Protein AF-A0A0S2FHP7-F1 (afdb_monomer_lite)

Sequence (54 aa):
MPQTLDLDRLKREGWRQQGLLVVSAEDSRLDWVERQLLNQIAERLYGKREHAHG

Foldseek 3Di:
DPPPPPVVVVQVCCCVPVVDHDDDLVPPVDDPVRSVVVQVVCCVVPNHPPPPPD

Organism: Lysobacter antibioticus (NCBI:txid84531)

Radius of gyration: 13.9 Å; chains: 1; bounding box: 36×30×36 Å

Structure (mmCIF, N/CA/C/O backbone):
data_AF-A0A0S2FHP7-F1
#
_entry.id   AF-A0A0S2FHP7-F1
#
loop_
_atom_site.group_PDB
_atom_site.id
_atom_site.type_symbol
_atom_site.label_atom_id
_atom_site.label_alt_id
_atom_site.label_comp_id
_atom_site.label_asym_id
_atom_site.label_entity_id
_atom_site.label_seq_id
_atom_site.pdbx_PDB_ins_code
_atom_site.Cartn_x
_atom_site.Cartn_y
_atom_site.Cartn_z
_atom_site.occupancy
_atom_site.B_iso_or_equiv
_atom_site.auth_seq_id
_atom_site.auth_comp_id
_atom_site.auth_asym_id
_atom_site.auth_atom_id
_atom_site.pdbx_PDB_model_num
ATOM 1 N N . MET A 1 1 ? 26.279 16.450 -5.946 1.00 49.16 1 MET A N 1
ATOM 2 C CA . MET A 1 1 ? 26.261 14.982 -5.783 1.00 49.16 1 MET A CA 1
ATOM 3 C C . MET A 1 1 ? 24.802 14.572 -5.663 1.00 49.16 1 MET A C 1
ATOM 5 O O . MET A 1 1 ? 24.161 15.113 -4.765 1.00 49.16 1 MET A O 1
ATOM 9 N N . PRO A 1 2 ? 24.226 13.738 -6.549 1.00 52.06 2 PRO A N 1
ATOM 10 C CA . PRO A 1 2 ? 22.904 13.190 -6.280 1.00 52.06 2 PRO A CA 1
ATOM 11 C C . PRO A 1 2 ? 23.037 12.368 -4.999 1.00 52.06 2 PRO A C 1
ATOM 13 O O . PRO A 1 2 ? 23.815 11.420 -4.935 1.00 52.06 2 PRO A O 1
ATOM 16 N N . GLN A 1 3 ? 22.376 12.817 -3.938 1.00 61.25 3 GLN A N 1
ATOM 17 C CA . GLN A 1 3 ? 22.271 12.038 -2.719 1.00 61.25 3 GLN A CA 1
ATOM 18 C C . GLN A 1 3 ? 21.388 10.861 -3.101 1.00 61.25 3 GLN A C 1
ATOM 20 O O . GLN A 1 3 ? 20.190 11.058 -3.304 1.00 61.25 3 GLN A O 1
ATOM 25 N N . THR A 1 4 ? 21.976 9.683 -3.310 1.00 62.16 4 THR A N 1
ATOM 26 C CA . THR A 1 4 ? 21.220 8.443 -3.470 1.00 62.16 4 THR A CA 1
ATOM 27 C C . THR A 1 4 ? 20.424 8.296 -2.186 1.00 62.16 4 THR A C 1
ATOM 29 O O . THR A 1 4 ? 20.960 7.882 -1.161 1.00 62.16 4 THR A O 1
ATOM 32 N N . LEU A 1 5 ? 19.193 8.807 -2.197 1.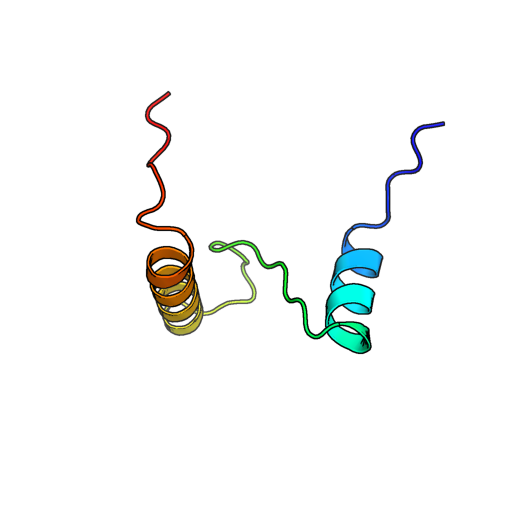00 65.81 5 LEU A N 1
ATOM 33 C CA . LEU A 1 5 ? 18.295 8.774 -1.063 1.00 65.81 5 LEU A CA 1
ATOM 34 C C . LEU A 1 5 ? 18.215 7.306 -0.679 1.00 65.81 5 LEU A C 1
ATOM 36 O O . LEU A 1 5 ? 17.831 6.490 -1.517 1.00 65.81 5 LEU A O 1
ATOM 40 N N . ASP A 1 6 ? 18.687 6.971 0.520 1.00 76.44 6 ASP A N 1
ATOM 41 C CA . ASP A 1 6 ? 18.736 5.591 0.980 1.00 76.44 6 ASP A CA 1
ATOM 42 C C . ASP A 1 6 ? 17.292 5.085 1.045 1.00 76.44 6 ASP A C 1
ATOM 44 O O . ASP A 1 6 ? 16.524 5.406 1.957 1.00 76.44 6 ASP A O 1
ATOM 48 N N . LEU A 1 7 ? 16.873 4.425 -0.034 1.00 73.50 7 LEU A N 1
ATOM 49 C CA . LEU A 1 7 ? 15.470 4.157 -0.322 1.00 73.50 7 LEU A CA 1
ATOM 50 C C . LEU A 1 7 ? 14.897 3.205 0.730 1.00 73.50 7 LEU A C 1
ATOM 52 O O . LEU A 1 7 ? 13.735 3.313 1.115 1.00 73.50 7 LEU A O 1
ATOM 56 N N . ASP A 1 8 ? 15.741 2.305 1.229 1.00 75.31 8 ASP A N 1
ATOM 57 C CA . ASP A 1 8 ? 15.451 1.400 2.331 1.00 75.31 8 ASP A CA 1
ATOM 58 C C . ASP A 1 8 ? 15.243 2.143 3.650 1.00 75.31 8 ASP A C 1
ATOM 60 O O . ASP A 1 8 ? 14.284 1.848 4.373 1.00 75.31 8 ASP A O 1
ATOM 64 N N . ARG A 1 9 ? 16.077 3.144 3.957 1.00 78.94 9 ARG A N 1
ATOM 65 C CA . ARG A 1 9 ? 15.863 4.013 5.116 1.00 78.94 9 ARG A CA 1
ATOM 66 C C . ARG A 1 9 ? 14.559 4.794 4.993 1.00 78.94 9 ARG A C 1
ATOM 68 O O . ARG A 1 9 ? 13.785 4.792 5.947 1.00 78.94 9 ARG A O 1
ATOM 75 N N . LEU A 1 10 ? 14.272 5.391 3.834 1.00 80.69 10 LEU A N 1
ATOM 76 C CA . LEU A 1 10 ? 13.034 6.147 3.625 1.00 80.69 10 LEU A CA 1
ATOM 77 C C . LEU A 1 10 ? 11.792 5.258 3.777 1.00 80.69 10 LEU A C 1
ATOM 79 O O . LEU A 1 10 ? 10.851 5.640 4.467 1.00 80.69 10 LEU A O 1
ATOM 83 N N . LYS A 1 11 ? 11.797 4.051 3.198 1.00 80.56 11 LYS A N 1
ATOM 84 C CA . LYS A 1 11 ? 10.710 3.070 3.369 1.00 80.56 11 LYS A CA 1
ATOM 85 C C . LYS A 1 11 ? 10.506 2.703 4.840 1.00 80.56 11 LYS A C 1
ATOM 87 O O . LYS A 1 11 ? 9.374 2.602 5.306 1.00 80.56 11 LYS A O 1
ATOM 92 N N . ARG A 1 12 ? 11.600 2.526 5.587 1.00 79.50 12 ARG A N 1
ATOM 93 C CA . ARG A 1 12 ? 11.559 2.171 7.011 1.00 79.50 12 ARG A CA 1
ATOM 94 C C . ARG A 1 12 ? 11.064 3.324 7.886 1.00 79.50 12 ARG A C 1
ATOM 96 O O . ARG A 1 12 ? 10.294 3.079 8.812 1.00 79.50 12 ARG A O 1
ATOM 103 N N . GLU A 1 13 ? 11.492 4.554 7.611 1.00 83.12 13 GLU A N 1
ATOM 104 C CA . GLU A 1 13 ? 11.025 5.748 8.325 1.00 83.12 13 GLU A CA 1
ATOM 105 C C . GLU A 1 13 ? 9.567 6.076 7.983 1.00 83.12 13 GLU A C 1
ATOM 107 O O . GLU A 1 13 ? 8.780 6.310 8.897 1.00 83.12 13 GLU A O 1
ATOM 112 N N . GLY A 1 14 ? 9.169 5.980 6.710 1.00 82.06 14 GLY A N 1
ATOM 113 C CA . GLY A 1 14 ? 7.776 6.123 6.278 1.00 82.06 14 GLY A CA 1
ATOM 114 C C . GLY A 1 14 ? 6.847 5.123 6.968 1.00 82.06 14 GLY A C 1
ATOM 115 O O . GLY A 1 14 ? 5.790 5.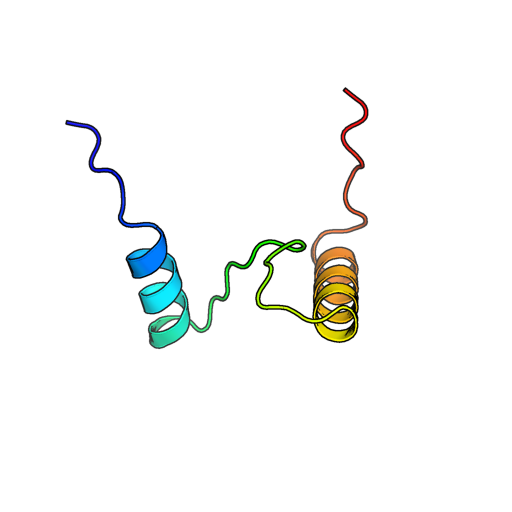507 7.468 1.00 82.06 14 GLY A O 1
ATOM 116 N N . TRP A 1 15 ? 7.281 3.868 7.116 1.00 83.75 15 TRP A N 1
ATOM 117 C CA . TRP A 1 15 ? 6.521 2.874 7.872 1.00 83.75 15 TRP A CA 1
ATOM 118 C C . TRP A 1 15 ? 6.426 3.224 9.360 1.00 83.75 15 TRP A C 1
ATOM 120 O O . TRP A 1 15 ? 5.336 3.248 9.926 1.00 83.75 15 TRP A O 1
ATOM 130 N N . ARG A 1 16 ? 7.560 3.525 10.004 1.00 81.56 16 ARG A N 1
ATOM 131 C CA . ARG A 1 16 ? 7.607 3.757 11.457 1.00 81.56 16 ARG A CA 1
ATOM 132 C C . ARG A 1 16 ? 6.924 5.045 11.902 1.00 81.56 16 ARG A C 1
ATOM 134 O O . ARG A 1 16 ? 6.399 5.072 13.008 1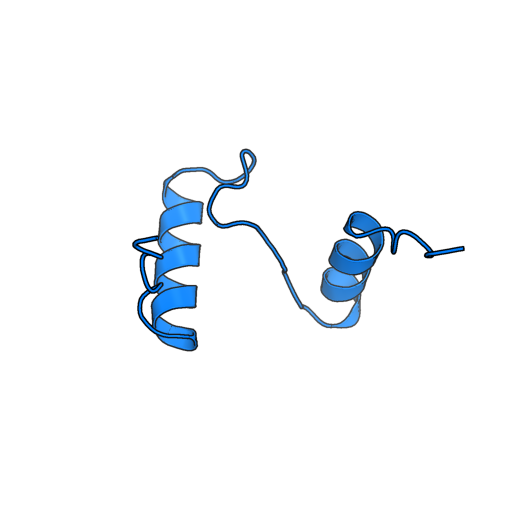.00 81.56 16 ARG A O 1
ATOM 141 N N . GLN A 1 17 ? 6.984 6.102 11.097 1.00 84.94 17 GLN A N 1
ATOM 142 C CA . GLN A 1 17 ? 6.501 7.425 11.497 1.00 84.94 17 GLN A CA 1
ATOM 143 C C . GLN A 1 17 ? 5.164 7.812 10.869 1.00 84.94 17 GLN A C 1
ATOM 145 O O . GLN A 1 17 ? 4.430 8.590 11.467 1.00 84.94 17 GLN A O 1
ATOM 150 N N . GLN A 1 18 ? 4.844 7.293 9.681 1.00 82.62 18 GLN A N 1
ATOM 151 C CA . GLN A 1 18 ? 3.662 7.712 8.916 1.00 82.62 18 GLN A CA 1
ATOM 152 C C . GLN A 1 18 ? 2.712 6.549 8.603 1.00 82.62 18 GLN A C 1
ATOM 154 O O . GLN A 1 18 ? 1.638 6.773 8.054 1.00 82.62 18 GLN A O 1
ATOM 159 N N . GLY A 1 19 ? 3.096 5.307 8.930 1.00 81.12 19 GLY A N 1
ATOM 160 C CA . GLY A 1 19 ? 2.331 4.111 8.570 1.00 81.12 19 GLY A CA 1
ATOM 161 C C . GLY A 1 19 ? 2.298 3.843 7.062 1.00 81.12 19 GLY A C 1
ATOM 162 O O . GLY A 1 19 ? 1.433 3.108 6.589 1.00 81.12 19 GLY A O 1
ATOM 163 N N . LEU A 1 20 ? 3.218 4.437 6.292 1.00 80.38 20 LEU A N 1
ATOM 164 C CA . LEU A 1 20 ? 3.262 4.299 4.840 1.00 80.38 20 LEU A CA 1
ATOM 165 C C . LEU A 1 20 ? 4.165 3.126 4.444 1.00 80.38 20 LEU A C 1
ATOM 167 O O . LEU A 1 20 ? 5.376 3.158 4.667 1.00 80.38 20 LEU A O 1
ATOM 171 N N . LEU A 1 21 ? 3.579 2.095 3.833 1.00 81.81 21 LEU A N 1
ATOM 172 C CA . LEU A 1 21 ? 4.300 0.938 3.305 1.00 81.81 21 LEU A CA 1
ATOM 173 C C . LEU A 1 21 ? 4.429 1.040 1.781 1.00 81.81 21 LEU A C 1
ATOM 175 O O . LEU A 1 21 ? 3.437 0.944 1.063 1.00 81.81 21 LEU A O 1
ATOM 179 N N . VAL A 1 22 ? 5.661 1.185 1.285 1.00 80.25 22 VAL A N 1
ATOM 180 C CA . VAL A 1 22 ? 5.969 1.132 -0.153 1.00 80.25 22 VAL A CA 1
ATOM 181 C C . VAL A 1 22 ? 6.695 -0.173 -0.455 1.00 80.25 22 VAL A C 1
ATOM 183 O O . VAL A 1 22 ? 7.889 -0.320 -0.177 1.00 80.25 22 VAL A O 1
ATOM 186 N N . VAL A 1 23 ? 5.967 -1.121 -1.035 1.00 81.69 23 VAL A N 1
ATOM 187 C CA . VAL A 1 23 ? 6.458 -2.457 -1.385 1.00 81.69 23 VAL A CA 1
ATOM 188 C C . VAL A 1 23 ? 6.213 -2.733 -2.867 1.00 81.69 23 VAL A C 1
ATOM 190 O O . VAL A 1 23 ? 5.217 -2.280 -3.432 1.00 81.69 23 VAL A O 1
ATOM 193 N N . SER A 1 24 ? 7.141 -3.440 -3.517 1.00 81.00 24 SER A N 1
ATOM 194 C CA . SER A 1 24 ? 6.915 -3.912 -4.886 1.00 81.00 24 SER A CA 1
ATOM 195 C C . SER A 1 24 ? 5.906 -5.058 -4.865 1.00 81.00 24 SER A C 1
ATOM 197 O O . SER A 1 24 ? 5.989 -5.932 -4.007 1.00 81.00 24 SER A O 1
ATOM 199 N N . ALA A 1 25 ? 4.991 -5.105 -5.833 1.00 78.69 25 ALA A N 1
ATOM 200 C CA . ALA A 1 25 ? 4.043 -6.217 -5.955 1.00 78.69 25 ALA A CA 1
ATOM 201 C C . ALA A 1 25 ? 4.735 -7.571 -6.227 1.00 78.69 25 ALA A C 1
ATOM 203 O O . ALA A 1 25 ? 4.136 -8.623 -6.024 1.00 78.69 25 ALA A O 1
ATOM 204 N N . GLU A 1 26 ? 5.998 -7.538 -6.659 1.00 79.00 26 GLU A N 1
ATOM 205 C CA . GLU A 1 26 ? 6.824 -8.709 -6.966 1.00 79.00 26 GLU A CA 1
ATOM 206 C C . GLU A 1 26 ? 7.912 -8.968 -5.911 1.00 79.00 26 GLU A C 1
ATOM 208 O O . GLU A 1 26 ? 8.810 -9.776 -6.139 1.00 79.00 26 GLU A O 1
ATOM 213 N N . ASP A 1 27 ? 7.866 -8.289 -4.757 1.00 84.94 27 ASP A N 1
ATOM 214 C CA . ASP A 1 27 ? 8.871 -8.454 -3.702 1.00 84.94 27 ASP A CA 1
ATOM 215 C C . ASP A 1 27 ? 8.981 -9.934 -3.286 1.00 84.94 27 ASP A C 1
ATOM 217 O O . ASP A 1 27 ? 7.990 -10.590 -2.956 1.00 84.94 27 ASP A O 1
ATOM 221 N N . SER A 1 28 ? 10.194 -10.490 -3.343 1.00 85.25 28 SER A N 1
ATOM 222 C CA . SER A 1 28 ? 10.462 -11.913 -3.084 1.00 85.25 28 SER A CA 1
ATOM 223 C C . SER A 1 28 ? 10.174 -12.344 -1.646 1.00 85.25 28 SER A C 1
ATOM 225 O O . SER A 1 28 ? 10.137 -13.539 -1.375 1.00 85.25 28 SER A O 1
ATOM 227 N N . ARG A 1 29 ? 9.988 -11.392 -0.723 1.00 88.00 29 ARG A N 1
ATOM 228 C CA . ARG A 1 29 ? 9.616 -11.668 0.672 1.00 88.00 29 ARG A CA 1
ATOM 229 C C . ARG A 1 29 ? 8.115 -11.885 0.857 1.00 88.00 29 ARG A C 1
ATOM 231 O O . ARG A 1 29 ? 7.727 -12.320 1.931 1.00 88.00 29 ARG A O 1
ATOM 238 N N . LEU A 1 30 ? 7.307 -11.546 -0.149 1.00 88.88 30 LEU A N 1
ATOM 239 C CA . LEU A 1 30 ? 5.860 -11.736 -0.142 1.00 88.88 30 LEU A CA 1
ATOM 240 C C . LEU A 1 30 ? 5.510 -13.081 -0.769 1.00 88.88 30 LEU A C 1
ATOM 242 O O . LEU A 1 30 ? 5.866 -13.330 -1.928 1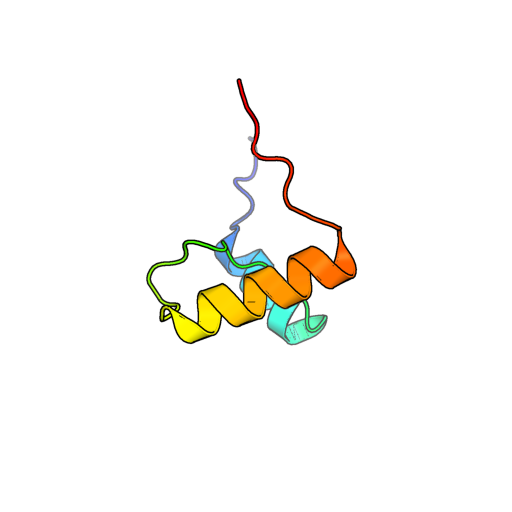.00 88.88 30 LEU A O 1
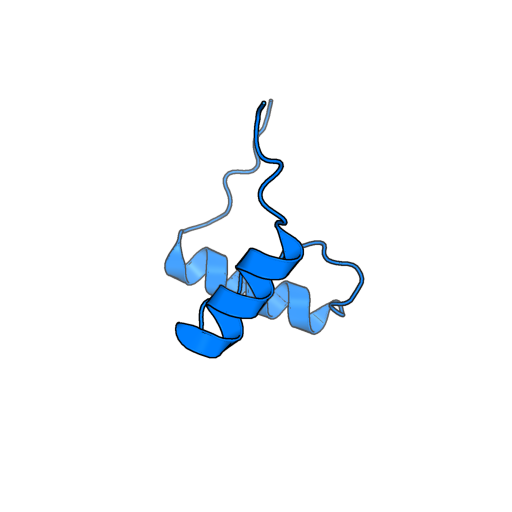ATOM 246 N N . ASP A 1 31 ? 4.757 -1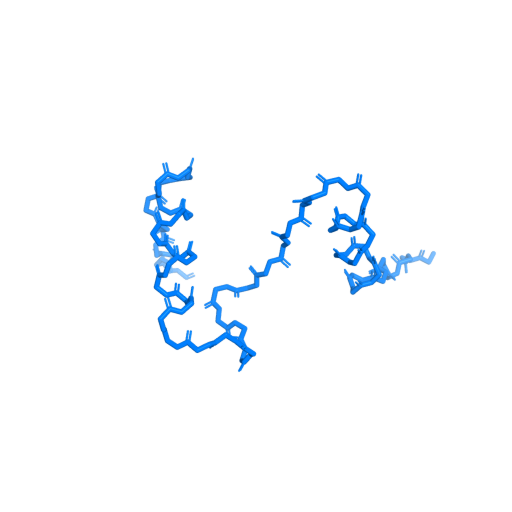3.897 -0.042 1.00 89.50 31 ASP A N 1
ATOM 247 C CA . ASP A 1 31 ? 4.152 -15.108 -0.582 1.00 89.50 31 ASP A CA 1
ATOM 248 C C . ASP A 1 31 ? 3.023 -14.765 -1.573 1.00 89.50 31 ASP A C 1
ATOM 250 O O . ASP A 1 31 ? 2.515 -13.638 -1.629 1.00 89.50 31 ASP A O 1
ATOM 254 N N . TRP A 1 32 ? 2.613 -15.737 -2.387 1.00 89.00 32 TRP A N 1
ATOM 255 C CA . TRP A 1 32 ? 1.585 -15.557 -3.411 1.00 89.00 32 TRP A CA 1
ATOM 256 C C . TRP A 1 32 ? 0.292 -14.936 -2.860 1.00 89.00 32 TRP A C 1
ATOM 258 O O . TRP A 1 32 ? -0.264 -14.027 -3.483 1.00 89.00 32 TRP A O 1
ATOM 268 N N . VAL A 1 33 ? -0.154 -15.370 -1.675 1.00 91.44 33 VAL A N 1
ATOM 269 C CA . VAL A 1 33 ? -1.369 -14.832 -1.038 1.00 91.44 33 VAL A CA 1
ATOM 270 C C . VAL A 1 33 ? -1.208 -13.344 -0.712 1.00 91.44 33 VAL A C 1
ATOM 272 O O . VAL A 1 33 ? -2.100 -12.543 -0.995 1.00 91.44 33 VAL A O 1
ATOM 275 N N . GLU A 1 34 ? -0.057 -12.952 -0.166 1.00 91.44 34 GLU A N 1
ATOM 276 C CA . GLU A 1 34 ? 0.234 -11.561 0.195 1.00 91.44 34 GLU A CA 1
ATOM 277 C C . GLU A 1 34 ? 0.299 -10.670 -1.050 1.00 91.44 34 GLU A C 1
ATOM 279 O O . GLU A 1 34 ? -0.253 -9.567 -1.064 1.00 91.44 34 GLU A O 1
ATOM 284 N N . ARG A 1 35 ? 0.897 -11.172 -2.138 1.00 89.44 35 ARG A N 1
ATOM 285 C CA . ARG A 1 35 ? 0.935 -10.476 -3.433 1.00 89.44 35 ARG A CA 1
ATOM 286 C C . ARG A 1 35 ? -0.459 -10.271 -4.013 1.00 89.44 35 ARG A C 1
ATOM 288 O O . ARG A 1 35 ? -0.743 -9.208 -4.563 1.00 89.44 35 ARG A O 1
ATOM 295 N N . GLN A 1 36 ? -1.334 -11.269 -3.909 1.00 90.06 36 GLN A N 1
ATOM 296 C CA . GLN A 1 36 ? -2.720 -11.144 -4.361 1.00 90.06 36 GLN A CA 1
ATOM 297 C C . GLN A 1 36 ? -3.490 -10.106 -3.545 1.00 90.06 36 GLN A C 1
ATOM 299 O O . GLN A 1 36 ? -4.150 -9.250 -4.132 1.00 90.06 36 GLN A O 1
ATOM 304 N N . LEU A 1 37 ? -3.354 -10.125 -2.217 1.00 90.50 37 LEU A N 1
ATOM 305 C CA . LEU A 1 37 ? -4.002 -9.149 -1.342 1.00 90.50 37 LEU A CA 1
ATOM 306 C C . LEU A 1 37 ? -3.536 -7.718 -1.645 1.00 90.50 37 LEU A C 1
ATOM 308 O O . LEU A 1 37 ? -4.364 -6.821 -1.800 1.00 90.50 37 LEU A O 1
ATOM 312 N N . LEU A 1 38 ? -2.224 -7.505 -1.783 1.00 88.44 38 LEU A N 1
ATOM 313 C CA . LEU A 1 38 ? -1.668 -6.196 -2.132 1.00 88.44 38 LEU A CA 1
ATOM 314 C C . LEU A 1 38 ? -2.153 -5.713 -3.498 1.00 88.44 38 LEU A C 1
ATOM 316 O O . LEU A 1 38 ? -2.507 -4.543 -3.626 1.00 88.44 38 LEU A O 1
ATOM 320 N N . ASN A 1 39 ? -2.210 -6.595 -4.500 1.00 87.75 39 ASN A N 1
ATOM 321 C CA . ASN A 1 39 ? -2.738 -6.235 -5.813 1.00 87.75 39 ASN A CA 1
ATOM 322 C C . ASN A 1 39 ? -4.224 -5.878 -5.744 1.00 87.75 39 ASN A C 1
ATOM 324 O O . ASN A 1 39 ? -4.588 -4.831 -6.260 1.00 87.75 39 ASN A O 1
ATOM 328 N N . GLN A 1 40 ? -5.063 -6.643 -5.039 1.00 90.62 40 GLN A N 1
ATOM 329 C CA . GLN A 1 40 ? -6.477 -6.282 -4.883 1.00 90.62 40 GLN A CA 1
ATOM 330 C C . GLN A 1 40 ? -6.668 -4.932 -4.183 1.00 90.62 40 GLN A C 1
ATOM 332 O O . GLN A 1 40 ? -7.509 -4.133 -4.595 1.00 90.62 40 GLN A O 1
ATOM 337 N N . ILE A 1 41 ? -5.893 -4.659 -3.128 1.00 90.38 41 ILE A N 1
ATOM 338 C CA . ILE A 1 41 ? -5.937 -3.369 -2.430 1.00 90.38 41 ILE A CA 1
ATOM 339 C C . ILE A 1 41 ? -5.489 -2.250 -3.373 1.00 90.38 41 ILE A C 1
ATOM 341 O O . ILE A 1 41 ? -6.160 -1.224 -3.462 1.00 90.38 41 ILE A O 1
ATOM 345 N N . ALA A 1 42 ? -4.392 -2.449 -4.105 1.00 86.62 42 ALA A N 1
ATOM 346 C CA . ALA A 1 42 ? -3.892 -1.476 -5.066 1.00 86.62 42 ALA A CA 1
ATOM 347 C C . ALA A 1 42 ? -4.908 -1.214 -6.185 1.00 86.62 42 ALA A C 1
ATOM 349 O O . ALA A 1 42 ? -5.187 -0.058 -6.478 1.00 86.62 42 ALA A O 1
ATOM 350 N N . GLU A 1 43 ? -5.520 -2.256 -6.748 1.00 90.38 43 GLU A N 1
ATOM 351 C CA . GLU A 1 43 ? -6.553 -2.132 -7.777 1.00 90.38 43 GLU A CA 1
ATOM 352 C C . GLU A 1 43 ? -7.795 -1.403 -7.266 1.00 90.38 43 GLU A C 1
ATOM 354 O O . GLU A 1 43 ? -8.396 -0.607 -7.983 1.00 90.38 43 GLU A O 1
ATOM 359 N N . ARG A 1 44 ? -8.171 -1.631 -6.006 1.00 90.56 44 ARG A N 1
ATOM 360 C CA . ARG A 1 44 ? -9.287 -0.927 -5.372 1.00 90.56 44 ARG A CA 1
ATOM 361 C C . ARG A 1 44 ? -8.983 0.550 -5.120 1.00 90.56 44 ARG A C 1
ATOM 363 O O . ARG A 1 44 ? -9.891 1.369 -5.224 1.00 90.56 44 ARG A O 1
ATOM 370 N N . LEU A 1 45 ? -7.752 0.881 -4.735 1.00 88.94 45 LEU A N 1
ATOM 371 C CA . LEU A 1 45 ? -7.355 2.248 -4.382 1.00 88.94 45 LEU A CA 1
ATOM 372 C C . LEU A 1 45 ? -6.969 3.093 -5.601 1.00 88.94 45 LEU A C 1
ATOM 374 O O . LEU A 1 45 ? -7.279 4.280 -5.635 1.00 88.94 45 LEU A O 1
ATOM 378 N N . TYR A 1 46 ? -6.301 2.492 -6.584 1.00 86.69 46 TYR A N 1
ATOM 379 C CA . TYR A 1 46 ? -5.691 3.184 -7.723 1.00 86.69 46 TYR A CA 1
ATOM 380 C C . TYR A 1 46 ? -6.257 2.746 -9.081 1.00 86.69 46 TYR A C 1
ATOM 382 O O . TYR A 1 46 ? -5.909 3.336 -10.099 1.00 86.69 46 TYR A O 1
ATOM 390 N N . GLY A 1 47 ? -7.143 1.748 -9.114 1.00 86.38 47 GLY A N 1
ATOM 391 C CA . GLY A 1 47 ? -7.641 1.150 -10.351 1.00 86.38 47 GLY A CA 1
ATOM 392 C C . GLY A 1 47 ? -6.745 0.022 -10.864 1.00 86.38 47 GLY A C 1
ATOM 393 O O . GLY A 1 47 ? -5.645 -0.214 -10.361 1.00 86.38 47 GLY A O 1
ATOM 394 N N . LYS A 1 48 ? -7.234 -0.709 -11.875 1.00 81.94 48 LYS A N 1
ATOM 395 C CA . LYS A 1 48 ? -6.469 -1.790 -12.514 1.00 81.94 48 LYS A CA 1
ATOM 396 C C . LYS A 1 48 ? -5.122 -1.252 -12.977 1.00 81.94 48 LYS A C 1
ATOM 398 O O . LYS A 1 48 ? -5.075 -0.208 -13.622 1.00 81.94 48 LYS A O 1
ATOM 403 N N . ARG A 1 49 ? -4.041 -1.976 -12.669 1.00 71.62 49 ARG A N 1
ATOM 404 C CA . ARG A 1 49 ? -2.713 -1.644 -13.198 1.00 71.62 49 ARG A CA 1
ATOM 405 C C . ARG A 1 49 ? -2.838 -1.625 -14.716 1.00 71.62 49 ARG A C 1
ATOM 407 O O . ARG A 1 49 ? -3.184 -2.649 -15.307 1.00 71.62 49 ARG A O 1
ATOM 414 N N . GLU A 1 50 ? -2.590 -0.478 -15.338 1.00 67.50 50 GLU A N 1
ATOM 415 C CA . GLU A 1 50 ? -2.409 -0.440 -16.781 1.00 67.50 50 GLU A CA 1
ATOM 416 C C . GLU A 1 50 ? -1.208 -1.343 -17.055 1.00 67.50 50 GLU A C 1
ATOM 418 O O . GLU A 1 50 ? -0.083 -1.045 -16.647 1.00 67.50 50 GLU A O 1
ATOM 423 N N . HIS A 1 51 ? -1.455 -2.522 -17.632 1.00 57.62 51 HIS A N 1
ATOM 424 C CA . HIS A 1 51 ? -0.384 -3.304 -18.220 1.00 57.62 51 HIS A CA 1
ATOM 425 C C . HIS A 1 51 ? 0.232 -2.375 -19.256 1.00 57.62 51 HIS A C 1
ATOM 427 O O . HIS A 1 51 ? -0.386 -2.137 -20.292 1.00 57.62 51 HIS A O 1
ATOM 433 N N . ALA A 1 52 ? 1.387 -1.792 -18.931 1.00 51.59 52 ALA A N 1
ATOM 434 C CA . ALA A 1 52 ? 2.185 -1.045 -19.880 1.00 51.59 52 ALA A CA 1
ATOM 435 C C . ALA A 1 52 ? 2.477 -2.004 -21.038 1.00 51.59 52 ALA A C 1
ATOM 437 O O . ALA A 1 52 ? 3.319 -2.895 -20.947 1.00 51.59 52 ALA A O 1
ATOM 438 N N . HIS A 1 53 ? 1.661 -1.902 -22.079 1.00 42.88 53 HIS A N 1
ATOM 439 C CA . HIS A 1 53 ? 1.914 -2.505 -23.364 1.00 42.88 53 HIS A CA 1
ATOM 440 C C . HIS A 1 53 ? 2.797 -1.493 -24.088 1.00 42.88 53 HIS A C 1
ATOM 442 O O . HIS A 1 53 ? 2.293 -0.494 -24.602 1.00 42.88 53 HIS A O 1
ATOM 448 N N . GLY A 1 54 ? 4.111 -1.699 -24.015 1.00 37.91 54 GLY A N 1
ATOM 449 C CA . GLY A 1 54 ? 5.115 -0.811 -24.602 1.00 37.91 54 GLY A CA 1
ATOM 450 C C . GLY A 1 54 ? 6.483 -1.006 -23.985 1.00 37.91 54 GLY A C 1
ATOM 451 O O . GLY A 1 54 ? 6.688 -0.461 -22.881 1.00 37.91 54 GLY A O 1
#

pLDDT: mean 78.77, std 12.96, range [37.91, 91.44]

Secondary structure (DSSP, 8-state):
------HHHHHHHHHHHH------TT-TTS-HHHHHHHHHHHHHHH-S------